Protein AF-A0A920PAJ9-F1 (afdb_monomer_lite)

Foldseek 3Di:
DDDP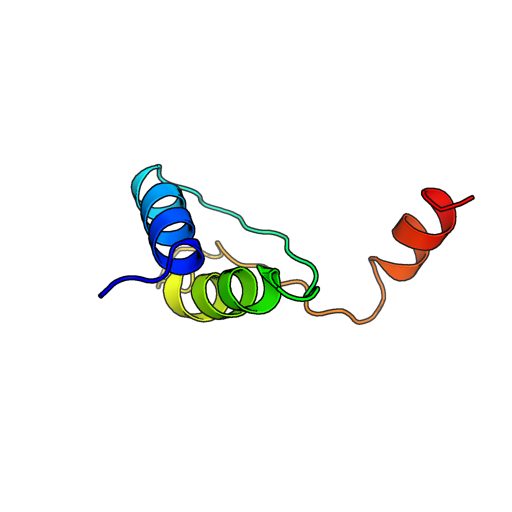LLVVLVVCVVVVQQADEDDDDPPNNVNLVNCVVPNDDVPGPRYPHCHDDPDCVVVVVVVVD

Sequence (65 aa):
MIKGNDALCLGAVAAGLNFYIGYPISPATTIFIWMERNLVGPGNSRTKSVQKSNLLRGFLEEVCR

Radius of gyration: 13.39 Å; chains: 1; bounding box: 36×20×30 Å

Structure (mmCIF, N/CA/C/O backbone):
data_AF-A0A920PAJ9-F1
#
_entry.id   AF-A0A920PAJ9-F1
#
loop_
_atom_site.group_PDB
_atom_site.id
_atom_site.type_symbol
_atom_site.label_atom_id
_atom_site.label_alt_id
_atom_site.label_comp_id
_atom_site.label_asym_id
_atom_site.label_entity_id
_atom_site.label_seq_id
_atom_site.pdbx_PDB_ins_code
_atom_site.Cartn_x
_atom_site.Cartn_y
_atom_site.Cartn_z
_atom_site.occupancy
_atom_site.B_iso_or_equiv
_atom_site.auth_seq_id
_atom_site.auth_comp_id
_atom_site.auth_asym_id
_atom_site.auth_atom_id
_atom_site.pdbx_PDB_model_num
ATOM 1 N N . MET A 1 1 ? -8.853 0.386 -17.606 1.00 66.25 1 MET A N 1
ATOM 2 C CA . MET A 1 1 ? -7.874 -0.663 -17.241 1.00 66.25 1 MET A CA 1
ATOM 3 C C . MET A 1 1 ? -7.362 -0.355 -15.843 1.00 66.25 1 MET A C 1
ATOM 5 O O . MET A 1 1 ? -6.926 0.770 -15.634 1.00 66.25 1 MET A O 1
ATOM 9 N N . ILE A 1 2 ? -7.460 -1.291 -14.898 1.00 80.12 2 ILE A N 1
ATOM 10 C CA . ILE A 1 2 ? -6.912 -1.124 -13.543 1.00 80.12 2 ILE A CA 1
ATOM 11 C C . ILE A 1 2 ? -5.509 -1.736 -13.481 1.00 80.12 2 ILE A C 1
ATOM 13 O O . ILE A 1 2 ? -5.277 -2.795 -14.065 1.00 80.12 2 ILE A O 1
ATOM 17 N N . LYS A 1 3 ? -4.556 -1.068 -12.825 1.00 86.12 3 LYS A N 1
ATOM 18 C CA . LYS A 1 3 ? -3.210 -1.621 -12.616 1.00 86.12 3 LYS A CA 1
ATOM 19 C C . LYS A 1 3 ? -3.261 -2.651 -11.487 1.00 86.12 3 LYS A C 1
ATOM 21 O O . LYS A 1 3 ? -4.014 -2.473 -10.534 1.00 86.12 3 LYS A O 1
ATOM 26 N N . GLY A 1 4 ? -2.438 -3.700 -11.561 1.00 88.69 4 GLY A N 1
ATOM 27 C CA . GLY A 1 4 ? -2.425 -4.765 -10.545 1.00 88.69 4 GLY A CA 1
ATOM 28 C C . GLY A 1 4 ? -2.194 -4.242 -9.122 1.00 88.69 4 GLY A C 1
ATOM 29 O O . GLY A 1 4 ? -2.889 -4.643 -8.194 1.00 88.69 4 GLY A O 1
ATOM 30 N N . ASN A 1 5 ? -1.296 -3.266 -8.970 1.00 89.44 5 ASN A N 1
ATOM 31 C CA . ASN A 1 5 ? -1.019 -2.628 -7.682 1.00 89.44 5 ASN A CA 1
ATOM 32 C C . ASN A 1 5 ? -2.232 -1.869 -7.125 1.00 89.44 5 ASN A C 1
ATOM 34 O O . ASN A 1 5 ? -2.506 -1.956 -5.932 1.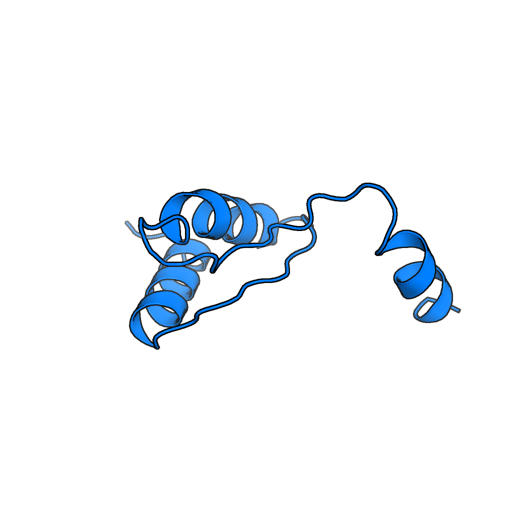00 89.44 5 ASN A O 1
ATOM 38 N N . ASP A 1 6 ? -2.991 -1.185 -7.982 1.00 89.12 6 ASP A N 1
ATOM 39 C CA . ASP A 1 6 ? -4.200 -0.466 -7.567 1.00 89.12 6 ASP A CA 1
ATOM 40 C C . ASP A 1 6 ? -5.298 -1.458 -7.155 1.00 89.12 6 ASP A C 1
ATOM 42 O O . ASP A 1 6 ? -5.944 -1.273 -6.126 1.00 89.12 6 ASP A O 1
ATOM 46 N N . ALA A 1 7 ? -5.469 -2.550 -7.912 1.00 91.25 7 ALA A N 1
ATOM 47 C CA . ALA A 1 7 ? -6.425 -3.612 -7.592 1.00 91.25 7 ALA A CA 1
ATOM 48 C C . ALA A 1 7 ? -6.127 -4.269 -6.232 1.00 91.25 7 ALA A C 1
ATOM 50 O O . ALA A 1 7 ? -7.046 -4.536 -5.457 1.00 91.25 7 ALA A O 1
ATOM 51 N N . LEU A 1 8 ? -4.845 -4.466 -5.911 1.00 88.81 8 LEU A N 1
ATOM 52 C CA . LEU A 1 8 ? -4.410 -4.983 -4.615 1.00 88.81 8 LEU A CA 1
ATOM 53 C C . LEU A 1 8 ? -4.762 -4.025 -3.470 1.00 88.81 8 LEU A C 1
ATOM 55 O O . LEU A 1 8 ? -5.267 -4.462 -2.436 1.00 88.81 8 LEU A O 1
ATOM 59 N N . CYS A 1 9 ? -4.556 -2.721 -3.655 1.00 88.44 9 CYS A N 1
ATOM 60 C CA . CYS A 1 9 ? -4.908 -1.740 -2.631 1.00 88.44 9 CYS A CA 1
ATOM 61 C C . CYS A 1 9 ? -6.425 -1.616 -2.436 1.00 88.44 9 CYS A C 1
ATOM 63 O O . CYS A 1 9 ? -6.893 -1.511 -1.304 1.00 88.44 9 CYS A O 1
ATOM 65 N N . LEU A 1 10 ? -7.197 -1.692 -3.522 1.00 88.62 10 LEU A N 1
ATOM 66 C CA . LEU A 1 10 ? -8.659 -1.746 -3.478 1.00 88.62 10 LEU A CA 1
ATOM 67 C C . LEU A 1 10 ? -9.154 -2.952 -2.678 1.00 88.62 10 LEU A C 1
ATOM 69 O O . LEU A 1 10 ? -10.024 -2.794 -1.825 1.00 88.62 10 LEU A O 1
ATOM 73 N N . GLY A 1 11 ? -8.567 -4.131 -2.899 1.00 89.88 11 GLY A N 1
ATOM 74 C CA . GLY A 1 11 ? -8.866 -5.327 -2.113 1.00 89.88 11 GLY A CA 1
ATOM 75 C C . GLY A 1 11 ? -8.531 -5.151 -0.630 1.00 89.88 11 GLY A C 1
ATOM 76 O O . GLY A 1 11 ? -9.341 -5.493 0.227 1.00 89.88 11 GLY A O 1
ATOM 77 N N . ALA A 1 12 ? -7.380 -4.553 -0.317 1.00 87.81 12 ALA A N 1
ATOM 78 C CA . AL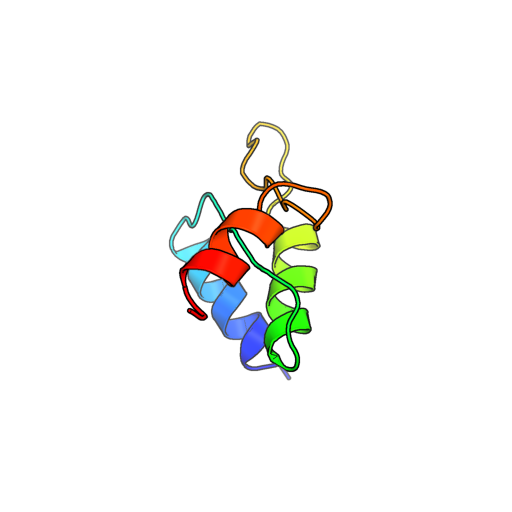A A 1 12 ? -6.979 -4.276 1.060 1.00 87.81 12 ALA A CA 1
ATOM 79 C C . ALA A 1 12 ? -7.956 -3.321 1.767 1.00 87.81 12 ALA A C 1
ATOM 81 O O . ALA A 1 12 ? -8.394 -3.596 2.882 1.00 87.81 12 ALA A O 1
ATOM 82 N N . VAL A 1 13 ? -8.359 -2.229 1.114 1.00 85.25 13 VAL A N 1
ATOM 83 C CA . VAL A 1 13 ? -9.343 -1.290 1.673 1.00 85.25 13 VAL A CA 1
ATOM 84 C C . VAL A 1 13 ? -10.718 -1.939 1.823 1.00 85.25 13 VAL A C 1
ATOM 86 O O . VAL A 1 13 ? -11.355 -1.763 2.860 1.00 85.25 13 VAL A O 1
ATOM 89 N N . ALA A 1 14 ? -11.156 -2.730 0.840 1.00 87.62 14 ALA A N 1
ATOM 90 C CA . ALA A 1 14 ? -12.415 -3.472 0.909 1.00 87.62 14 ALA A CA 1
ATOM 91 C C . ALA A 1 14 ? -12.424 -4.511 2.044 1.00 87.62 14 ALA A C 1
ATOM 93 O O . ALA A 1 14 ? -13.455 -4.719 2.676 1.00 87.62 14 ALA A O 1
ATOM 94 N N . ALA A 1 15 ? -11.269 -5.105 2.357 1.00 86.31 15 ALA A N 1
ATOM 95 C CA . ALA A 1 15 ? -11.084 -5.990 3.507 1.00 86.31 15 ALA A CA 1
ATOM 96 C C . ALA A 1 15 ? -11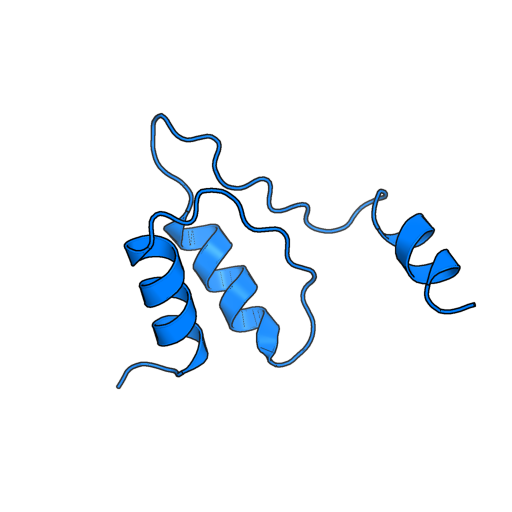.050 -5.246 4.859 1.00 86.31 15 ALA A C 1
ATOM 98 O O . ALA A 1 15 ? -10.880 -5.873 5.903 1.00 86.31 15 ALA A O 1
ATOM 99 N N . GLY A 1 16 ? -11.200 -3.917 4.864 1.00 84.00 16 GLY A N 1
ATOM 100 C CA . GLY A 1 16 ? -11.162 -3.107 6.077 1.00 84.00 16 GLY A CA 1
ATOM 101 C C . GLY A 1 16 ? -9.747 -2.867 6.598 1.00 84.00 16 GLY A C 1
ATOM 102 O O . GLY A 1 16 ? -9.571 -2.676 7.800 1.00 84.00 16 GLY A O 1
ATOM 103 N N . LEU A 1 17 ? -8.728 -2.880 5.728 1.00 81.19 17 LEU A N 1
ATOM 104 C CA . LEU A 1 17 ? -7.361 -2.552 6.123 1.00 81.19 17 LEU A CA 1
ATOM 105 C C . LEU A 1 17 ? -7.316 -1.136 6.703 1.00 81.19 17 LEU A C 1
ATOM 107 O O . LEU A 1 17 ? -7.628 -0.145 6.043 1.00 81.19 17 LEU A O 1
ATOM 111 N N . ASN A 1 18 ? -6.932 -1.074 7.973 1.00 74.88 18 ASN A N 1
ATOM 112 C CA . ASN A 1 18 ? -7.001 0.141 8.768 1.00 74.88 18 ASN A CA 1
ATOM 113 C C . ASN A 1 18 ? -5.652 0.814 8.987 1.00 74.88 18 ASN A C 1
ATOM 115 O O . ASN A 1 18 ? -5.588 1.871 9.600 1.00 74.88 18 ASN A O 1
ATOM 119 N N . PHE A 1 19 ? -4.570 0.171 8.575 1.00 74.94 19 PHE A N 1
ATOM 120 C CA . PHE A 1 19 ? -3.233 0.659 8.829 1.00 74.94 19 PHE A CA 1
ATOM 121 C C . PHE A 1 19 ? -2.279 0.088 7.794 1.00 74.94 19 PHE A C 1
ATOM 123 O O . PHE A 1 19 ? -2.281 -1.115 7.535 1.00 74.94 19 PHE A O 1
ATOM 130 N N . TYR A 1 20 ? -1.475 0.964 7.201 1.00 77.25 20 TYR A N 1
ATOM 131 C CA . TYR A 1 20 ? -0.499 0.611 6.184 1.00 77.25 20 TYR A CA 1
ATOM 132 C C . TYR A 1 20 ? 0.848 1.251 6.519 1.00 77.25 20 TYR A C 1
ATOM 134 O O . TYR A 1 20 ? 0.950 2.472 6.639 1.00 77.25 20 TYR A O 1
ATOM 142 N N . ILE A 1 21 ? 1.883 0.418 6.650 1.00 78.00 21 ILE A N 1
ATOM 143 C CA . ILE A 1 21 ? 3.280 0.849 6.716 1.00 78.00 21 ILE A CA 1
ATOM 144 C C . ILE A 1 21 ? 3.937 0.398 5.421 1.00 78.00 21 ILE A C 1
ATOM 146 O O . ILE A 1 21 ? 3.946 -0.789 5.102 1.00 78.00 21 ILE A O 1
ATOM 150 N N . GLY A 1 22 ? 4.509 1.346 4.690 1.00 73.62 22 GLY A N 1
ATOM 151 C CA . GLY A 1 22 ? 5.238 1.060 3.467 1.00 73.62 22 GLY A CA 1
ATOM 152 C C . GLY A 1 22 ? 6.502 1.894 3.384 1.00 73.62 22 GLY A C 1
ATOM 153 O O . GLY A 1 22 ? 6.530 3.047 3.812 1.00 73.62 22 GLY A O 1
ATOM 154 N N . TYR A 1 23 ? 7.543 1.297 2.814 1.00 80.56 23 TYR A N 1
ATOM 155 C CA . TYR A 1 23 ? 8.738 2.003 2.386 1.00 80.56 23 TYR A CA 1
ATOM 156 C C . TYR A 1 23 ? 8.735 2.061 0.854 1.00 80.56 23 TYR A C 1
ATOM 158 O O . TYR A 1 23 ? 8.556 1.018 0.219 1.00 80.56 23 TYR A O 1
ATOM 166 N N . PRO A 1 24 ? 8.901 3.241 0.235 1.00 78.44 24 PRO A N 1
ATOM 167 C CA . PRO A 1 24 ? 8.903 3.343 -1.217 1.00 78.44 24 PRO A CA 1
ATOM 168 C C . PRO A 1 24 ? 10.114 2.603 -1.806 1.00 78.44 24 PRO A C 1
ATOM 170 O O . PRO A 1 24 ? 11.261 3.013 -1.627 1.00 78.44 24 PRO A O 1
ATOM 173 N N . ILE A 1 25 ? 9.840 1.517 -2.531 1.00 81.69 25 ILE A N 1
ATOM 174 C CA . ILE A 1 25 ? 10.800 0.767 -3.344 1.00 81.69 25 ILE A CA 1
ATOM 175 C C . ILE A 1 25 ? 10.159 0.436 -4.695 1.00 81.69 25 ILE A C 1
ATOM 177 O O . ILE A 1 25 ? 9.000 0.016 -4.763 1.00 81.69 25 ILE A O 1
ATOM 181 N N . SER A 1 26 ? 10.891 0.641 -5.790 1.00 82.19 26 SER A N 1
ATOM 182 C CA . SER A 1 26 ? 10.413 0.267 -7.125 1.00 82.19 26 SER A CA 1
ATOM 183 C C . SER A 1 26 ? 10.260 -1.255 -7.214 1.00 82.19 26 SER A C 1
ATOM 185 O O . SER A 1 26 ? 11.183 -1.954 -6.794 1.00 82.19 26 SER A O 1
ATOM 187 N N . PRO A 1 27 ? 9.151 -1.802 -7.759 1.00 79.06 27 PRO A N 1
ATOM 188 C CA . PRO A 1 27 ? 7.998 -1.160 -8.420 1.00 79.06 27 PRO A CA 1
ATOM 189 C C . PRO A 1 27 ? 6.763 -0.911 -7.516 1.00 79.06 27 PRO A C 1
ATOM 191 O O . PRO A 1 27 ? 5.722 -0.446 -7.991 1.00 79.06 27 PRO A O 1
ATOM 194 N N . ALA A 1 28 ? 6.852 -1.209 -6.218 1.00 81.56 28 ALA A N 1
ATOM 195 C CA . ALA A 1 28 ? 5.757 -1.105 -5.248 1.00 81.56 28 ALA A CA 1
ATOM 196 C C . ALA A 1 28 ? 5.451 0.336 -4.792 1.00 81.56 28 ALA A C 1
ATOM 198 O O . ALA A 1 28 ? 4.450 0.571 -4.120 1.00 81.56 28 ALA A O 1
ATOM 199 N N . THR A 1 29 ? 6.247 1.327 -5.201 1.00 84.00 29 THR A N 1
ATOM 200 C CA . THR A 1 29 ? 6.020 2.757 -4.918 1.00 84.00 29 THR A CA 1
ATOM 201 C C . THR A 1 29 ? 4.602 3.229 -5.268 1.00 84.00 29 THR A C 1
ATOM 203 O O . THR A 1 29 ? 4.047 4.095 -4.600 1.00 84.00 29 THR A O 1
ATOM 206 N N . THR A 1 30 ? 3.977 2.639 -6.287 1.00 86.06 30 THR A N 1
ATOM 207 C CA . THR A 1 30 ? 2.597 2.970 -6.686 1.00 86.06 30 THR A CA 1
ATOM 208 C C . THR A 1 30 ? 1.550 2.549 -5.651 1.00 86.06 30 THR A C 1
ATOM 210 O O . THR A 1 30 ? 0.593 3.290 -5.451 1.00 86.06 30 THR A O 1
ATOM 213 N N . ILE A 1 31 ? 1.768 1.440 -4.932 1.00 87.56 31 ILE A N 1
ATOM 214 C CA . ILE A 1 31 ? 0.937 1.007 -3.792 1.00 87.56 31 ILE A CA 1
ATOM 215 C C . ILE A 1 31 ? 1.019 2.057 -2.685 1.00 87.56 31 ILE A C 1
ATOM 217 O O . ILE A 1 31 ? -0.002 2.492 -2.163 1.00 87.56 31 ILE A O 1
ATOM 221 N N . PHE A 1 32 ? 2.235 2.517 -2.375 1.00 84.62 32 PHE A N 1
ATOM 222 C CA . PHE A 1 32 ? 2.460 3.534 -1.35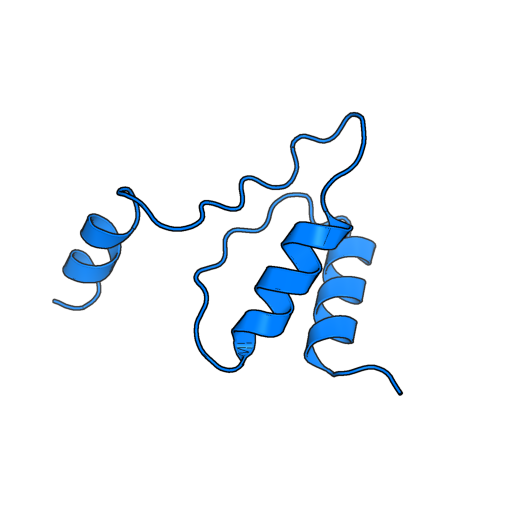1 1.00 84.62 32 PHE A CA 1
ATOM 223 C C . PHE A 1 32 ? 1.713 4.839 -1.666 1.00 84.62 32 PHE A C 1
ATOM 225 O O . PHE A 1 32 ? 0.967 5.340 -0.828 1.00 84.62 32 PHE A O 1
ATOM 232 N N . ILE A 1 33 ? 1.838 5.336 -2.901 1.00 84.75 33 ILE A N 1
ATOM 233 C CA . ILE A 1 33 ? 1.151 6.554 -3.363 1.00 84.75 33 ILE A CA 1
ATOM 234 C C . ILE A 1 33 ? -0.374 6.380 -3.348 1.00 84.75 33 ILE A C 1
ATOM 236 O O . ILE A 1 33 ? -1.105 7.312 -3.013 1.00 84.75 33 ILE A O 1
ATOM 240 N N . TRP A 1 34 ? -0.876 5.204 -3.733 1.00 87.19 34 TRP A N 1
ATOM 241 C CA . TRP A 1 34 ? -2.310 4.931 -3.721 1.00 87.19 34 TRP A CA 1
ATOM 242 C C . TRP A 1 34 ? -2.854 4.923 -2.290 1.00 87.19 34 TRP A C 1
ATOM 244 O O . TRP A 1 34 ? -3.857 5.581 -2.015 1.00 87.19 34 TRP A O 1
ATOM 254 N N . MET A 1 35 ? -2.176 4.230 -1.372 1.00 83.25 35 MET A N 1
ATOM 255 C CA . MET A 1 35 ? -2.589 4.121 0.028 1.00 83.25 35 MET A CA 1
ATOM 256 C C . MET A 1 35 ? -2.575 5.483 0.727 1.00 83.25 35 MET A C 1
ATOM 258 O O . MET A 1 35 ? -3.537 5.821 1.408 1.00 83.25 35 MET A O 1
ATOM 262 N N . GLU A 1 36 ? -1.548 6.307 0.494 1.00 79.56 36 GLU A N 1
ATOM 263 C CA . GLU A 1 36 ? -1.457 7.673 1.030 1.00 79.56 36 GLU A CA 1
ATOM 264 C C . GLU A 1 36 ? -2.635 8.559 0.597 1.00 79.56 36 GLU A C 1
ATOM 266 O O . GLU A 1 36 ? -3.140 9.358 1.383 1.00 79.56 36 GLU A O 1
ATOM 271 N N . ARG A 1 37 ? -3.114 8.388 -0.639 1.00 80.06 37 ARG A N 1
ATOM 272 C CA . ARG A 1 37 ? -4.233 9.166 -1.186 1.00 80.06 37 ARG A CA 1
ATOM 273 C C . ARG A 1 37 ? -5.608 8.681 -0.737 1.00 80.06 37 ARG A C 1
ATOM 275 O O . ARG A 1 37 ? -6.519 9.495 -0.649 1.00 80.06 37 ARG A O 1
ATOM 282 N N . ASN A 1 38 ? -5.772 7.378 -0.506 1.00 80.62 38 ASN A N 1
ATOM 283 C CA . ASN A 1 38 ? -7.093 6.761 -0.341 1.00 80.62 38 ASN A CA 1
ATOM 284 C C . ASN A 1 38 ? -7.411 6.326 1.101 1.00 80.62 38 ASN A C 1
ATOM 286 O O . ASN A 1 38 ? -8.585 6.170 1.423 1.00 80.62 38 ASN A O 1
ATOM 290 N N . LEU A 1 39 ? -6.422 6.155 1.989 1.00 72.50 39 LEU A N 1
ATOM 291 C CA . LEU A 1 39 ? -6.663 5.798 3.402 1.00 72.50 39 LEU A CA 1
ATOM 292 C C . LEU A 1 39 ? -6.836 7.016 4.337 1.00 72.50 39 LEU A C 1
ATOM 294 O O . LEU A 1 39 ? -6.949 6.852 5.555 1.00 72.50 39 LEU A O 1
ATOM 298 N N . VAL A 1 40 ? -6.870 8.244 3.814 1.00 64.56 40 VAL A N 1
ATOM 299 C CA . VAL A 1 40 ? -7.130 9.461 4.603 1.00 64.56 40 VAL A CA 1
ATOM 300 C C . VAL A 1 40 ? -8.632 9.771 4.631 1.00 64.56 40 VAL A C 1
ATOM 302 O O . VAL A 1 40 ? -9.191 10.279 3.665 1.00 64.56 40 VAL A O 1
ATOM 305 N N . GLY A 1 41 ? -9.309 9.449 5.740 1.00 53.66 41 GLY A N 1
ATOM 306 C CA . GLY A 1 41 ? -10.746 9.696 5.923 1.00 53.66 41 GLY A CA 1
ATOM 307 C C . GLY A 1 41 ? -11.069 10.420 7.240 1.00 53.66 41 GLY A C 1
ATOM 308 O O . GLY A 1 41 ? -10.414 10.155 8.254 1.00 53.66 41 GLY A O 1
ATOM 309 N N . PRO A 1 42 ? -12.077 11.318 7.270 1.00 44.44 42 PRO A N 1
ATOM 310 C CA . PRO A 1 42 ? -12.477 12.031 8.482 1.00 44.44 42 PRO A CA 1
ATOM 311 C C . PRO A 1 42 ? -12.982 11.033 9.534 1.00 44.44 42 PRO A C 1
ATOM 313 O O . PRO A 1 42 ? -13.908 10.264 9.290 1.00 44.44 42 PRO A O 1
ATOM 316 N N . GLY A 1 43 ? -12.324 11.008 10.695 1.00 48.56 43 GLY A N 1
ATOM 317 C CA . GLY A 1 43 ? -12.618 10.085 11.800 1.00 48.56 43 GLY A CA 1
ATOM 318 C C . GLY A 1 43 ? -11.719 8.850 11.872 1.00 48.56 43 GLY A C 1
ATOM 319 O O . GLY A 1 43 ? -11.882 8.030 12.769 1.00 48.56 43 GLY A O 1
ATOM 320 N N . ASN A 1 44 ? -10.759 8.701 10.958 1.00 46.28 44 ASN A N 1
ATOM 321 C CA . ASN A 1 44 ? -9.884 7.543 10.921 1.00 46.28 44 ASN A CA 1
ATOM 322 C C . ASN A 1 44 ? -8.436 7.950 10.675 1.00 46.28 44 ASN A C 1
ATOM 324 O O . ASN A 1 44 ? -7.995 8.137 9.545 1.00 46.28 44 ASN A O 1
ATOM 328 N N . SER A 1 45 ? -7.685 8.032 11.768 1.00 44.50 45 SER A N 1
ATOM 329 C CA . SER A 1 45 ? -6.228 8.172 11.832 1.00 44.50 45 SER A CA 1
ATOM 330 C C . SER A 1 45 ? -5.511 6.920 11.286 1.00 44.50 45 SER A C 1
ATOM 332 O O . SER A 1 45 ? -4.664 6.339 11.958 1.00 44.50 45 SER A O 1
ATOM 334 N N . ARG A 1 46 ? -5.905 6.431 10.106 1.00 48.66 46 ARG A N 1
ATOM 335 C CA . ARG A 1 46 ? -5.595 5.087 9.594 1.00 48.66 46 ARG A CA 1
ATOM 336 C C . ARG A 1 46 ? -4.369 5.015 8.684 1.00 48.66 46 ARG A C 1
ATOM 338 O O . ARG A 1 46 ? -3.911 3.934 8.334 1.00 48.66 46 ARG A O 1
ATOM 345 N N . THR A 1 47 ? -3.737 6.151 8.408 1.00 49.06 47 THR A N 1
ATOM 346 C CA . THR A 1 47 ? -2.422 6.172 7.757 1.00 49.06 47 THR A CA 1
ATOM 347 C C . THR A 1 47 ? -1.478 7.022 8.584 1.00 49.06 47 THR A C 1
ATOM 349 O O . THR A 1 47 ? -1.549 8.246 8.563 1.00 49.06 47 THR A O 1
ATOM 352 N N . LYS A 1 48 ? -0.561 6.378 9.310 1.00 47.28 48 LYS A N 1
ATOM 353 C CA . LYS A 1 48 ? 0.753 6.981 9.524 1.00 47.28 48 LYS A CA 1
ATOM 354 C C . LYS A 1 48 ? 1.610 6.484 8.375 1.00 47.28 48 LYS A C 1
ATOM 356 O O . LYS A 1 48 ? 2.307 5.484 8.520 1.00 47.28 48 LYS A O 1
ATOM 361 N N . SER A 1 49 ? 1.522 7.136 7.217 1.00 50.28 49 SER A N 1
ATOM 362 C CA . SER A 1 49 ? 2.574 6.999 6.217 1.00 50.28 49 SER A CA 1
ATOM 363 C C . SER A 1 49 ? 3.821 7.582 6.872 1.00 50.28 49 SER A C 1
ATOM 365 O O . SER A 1 49 ? 4.041 8.789 6.905 1.00 50.28 49 SER A O 1
ATOM 367 N N . VAL A 1 50 ? 4.608 6.717 7.515 1.00 53.66 50 VAL A N 1
ATOM 368 C CA . VAL A 1 50 ? 5.926 7.075 8.031 1.00 53.66 50 VAL A CA 1
ATOM 369 C C . VAL A 1 50 ? 6.813 7.205 6.803 1.00 53.66 50 VAL A C 1
ATOM 371 O O . VAL A 1 50 ? 7.546 6.296 6.421 1.00 53.66 50 VAL A O 1
ATOM 374 N N . GLN A 1 51 ? 6.672 8.339 6.124 1.00 53.25 51 GLN A N 1
ATOM 375 C CA . GLN A 1 51 ? 7.594 8.739 5.089 1.00 53.25 51 GLN A CA 1
ATOM 376 C C . GLN A 1 51 ? 8.910 9.055 5.802 1.00 53.25 51 GLN A C 1
ATOM 378 O O . GLN A 1 51 ? 8.964 9.800 6.780 1.00 53.25 51 GLN A O 1
ATOM 383 N N . LYS A 1 52 ? 9.941 8.332 5.377 1.00 53.44 52 LYS A N 1
ATOM 384 C CA . LYS A 1 52 ? 11.257 8.218 5.999 1.00 53.44 52 LYS A CA 1
ATOM 385 C C . LYS A 1 52 ? 11.769 9.564 6.536 1.00 53.44 52 LYS A C 1
ATOM 387 O O . LYS A 1 52 ? 12.071 10.462 5.759 1.00 53.44 52 LYS A O 1
ATOM 392 N N . SER A 1 53 ? 11.997 9.648 7.843 1.00 47.16 53 SER A N 1
ATOM 393 C CA . SER A 1 53 ? 13.105 10.464 8.346 1.00 47.16 53 SER A CA 1
ATOM 394 C C . SER A 1 53 ? 14.029 9.616 9.214 1.00 47.16 53 SER A C 1
ATOM 396 O O . SER A 1 53 ? 15.096 9.268 8.725 1.00 47.16 53 SER A O 1
ATOM 398 N N . ASN A 1 54 ? 13.627 9.133 10.396 1.00 50.59 54 ASN A N 1
ATOM 399 C CA . ASN A 1 54 ? 14.624 8.570 11.332 1.00 50.59 54 ASN A CA 1
ATOM 400 C C . ASN A 1 54 ? 14.351 7.174 11.936 1.00 50.59 54 ASN A C 1
ATOM 402 O O . ASN A 1 54 ? 15.268 6.602 12.513 1.00 50.59 54 ASN A O 1
ATOM 406 N N . LEU A 1 55 ? 13.161 6.575 11.789 1.00 57.03 55 LEU A N 1
ATOM 407 C CA . LEU A 1 55 ? 12.822 5.336 12.525 1.00 57.03 55 LEU A CA 1
ATOM 408 C C . LEU A 1 55 ? 13.310 4.031 11.854 1.00 57.03 55 LEU A C 1
ATOM 410 O O . LEU A 1 55 ? 13.670 3.077 12.531 1.00 57.03 55 LEU A O 1
ATOM 414 N N . LEU A 1 56 ? 13.351 3.983 10.517 1.00 54.66 56 LEU A N 1
ATOM 415 C CA . LEU A 1 56 ? 13.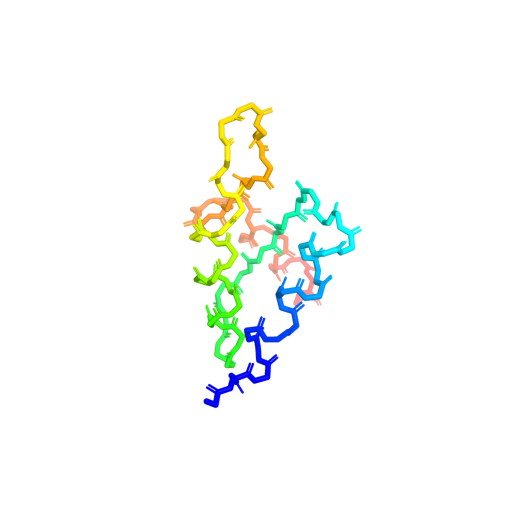624 2.751 9.753 1.00 54.66 56 LEU A CA 1
ATOM 416 C C . LEU A 1 56 ? 15.096 2.543 9.371 1.00 54.66 56 LEU A C 1
ATOM 418 O O . LEU A 1 56 ? 15.457 1.447 8.955 1.00 54.66 56 LEU A O 1
ATOM 422 N N . ARG A 1 57 ? 15.952 3.567 9.499 1.00 56.22 57 ARG A N 1
ATOM 423 C CA . ARG A 1 57 ? 17.398 3.407 9.256 1.00 56.22 57 ARG A CA 1
ATOM 424 C C . ARG A 1 57 ? 18.030 2.459 10.277 1.00 56.22 57 ARG A C 1
ATOM 426 O O . ARG A 1 57 ? 18.816 1.619 9.874 1.00 56.22 57 ARG A O 1
ATOM 433 N N . GLY A 1 58 ? 17.633 2.546 11.550 1.00 56.44 58 GLY A N 1
ATOM 434 C CA . GLY A 1 58 ? 18.113 1.618 12.580 1.00 56.44 58 GLY A CA 1
ATOM 435 C C . GLY A 1 58 ? 17.684 0.173 12.314 1.00 56.44 58 GLY A C 1
ATOM 436 O O . GLY A 1 58 ? 18.511 -0.724 12.342 1.00 56.44 58 GLY A O 1
ATOM 437 N N . PHE A 1 59 ? 16.415 -0.039 11.954 1.00 57.88 59 PHE A N 1
ATOM 438 C CA . PHE A 1 59 ? 15.877 -1.387 11.737 1.00 57.88 59 PHE A CA 1
ATOM 439 C C . PHE A 1 59 ? 16.411 -2.071 10.465 1.00 57.88 59 PHE A C 1
ATOM 441 O O . PHE A 1 59 ? 16.640 -3.274 10.461 1.00 57.88 59 PHE A O 1
ATOM 448 N N . LEU A 1 60 ? 16.631 -1.321 9.377 1.00 54.50 60 LEU A N 1
ATOM 449 C CA . LEU A 1 60 ? 17.181 -1.888 8.138 1.00 54.50 60 LEU A CA 1
ATOM 450 C C . LEU A 1 60 ? 18.675 -2.229 8.252 1.00 54.50 60 LEU A C 1
ATOM 452 O O . LEU A 1 60 ? 19.089 -3.236 7.691 1.00 54.50 60 LEU A O 1
ATOM 456 N N . GLU A 1 61 ? 19.466 -1.440 8.987 1.00 57.28 61 GLU A N 1
ATOM 457 C CA . GLU A 1 61 ? 20.876 -1.769 9.271 1.00 57.28 61 GLU A CA 1
ATOM 458 C C . GLU A 1 61 ? 21.013 -3.030 10.140 1.00 57.28 61 GLU A C 1
ATOM 460 O O . GLU A 1 61 ? 21.995 -3.753 10.017 1.00 57.28 61 GLU A O 1
ATOM 465 N N . GLU A 1 62 ? 20.025 -3.328 10.987 1.00 51.88 62 GLU A N 1
ATOM 466 C CA . GLU A 1 62 ? 20.035 -4.504 11.865 1.00 51.88 62 GLU A CA 1
ATOM 467 C C . GLU A 1 62 ? 19.565 -5.790 11.167 1.00 51.88 62 GLU A C 1
ATOM 469 O O . GLU A 1 62 ? 20.018 -6.874 11.512 1.00 51.88 62 GLU A O 1
ATOM 474 N N . VAL A 1 63 ? 18.704 -5.683 10.148 1.00 54.00 63 VAL A N 1
ATOM 475 C CA . VAL A 1 63 ? 18.215 -6.836 9.364 1.00 54.00 63 VAL A CA 1
ATOM 476 C C . VAL A 1 63 ? 19.125 -7.173 8.172 1.00 54.00 63 VAL A C 1
ATOM 478 O O . VAL A 1 63 ? 19.128 -8.309 7.706 1.00 54.00 63 VAL A O 1
ATOM 481 N N . CYS A 1 64 ? 19.905 -6.210 7.665 1.00 45.09 64 CYS A N 1
ATOM 482 C CA . CYS A 1 64 ? 20.894 -6.440 6.601 1.00 45.09 64 CYS A CA 1
ATOM 483 C C . CYS A 1 64 ? 22.301 -6.806 7.113 1.00 45.09 64 CYS A C 1
ATOM 485 O O . CYS A 1 64 ? 23.229 -6.872 6.303 1.00 45.09 64 CYS A O 1
ATOM 487 N N . ARG A 1 65 ? 22.465 -7.039 8.418 1.00 44.47 65 ARG A N 1
ATOM 488 C CA . ARG A 1 65 ? 23.709 -7.514 9.034 1.00 44.47 65 ARG A CA 1
ATOM 489 C C . ARG A 1 65 ? 23.599 -8.989 9.397 1.00 44.47 65 ARG A C 1
ATOM 491 O O . ARG A 1 65 ? 24.638 -9.671 9.277 1.00 44.47 65 ARG A O 1
#

pLDDT: mean 70.4, std 16.15, range [44.44, 91.25]

Secondary structure (DSSP, 8-state):
---HHHHHHHHHHHTT---------TTTHHHHHHHHHHS-BTTB-------SSSSHHHHHHHH--